Protein AF-A0A821A383-F1 (afdb_monomer)

Mean predicted aligned error: 7.67 Å

Structure (mmCIF, N/CA/C/O backbone):
data_AF-A0A821A383-F1
#
_entry.id   AF-A0A821A383-F1
#
loop_
_atom_site.group_PDB
_atom_site.id
_atom_site.type_symbol
_atom_site.label_atom_id
_atom_site.label_alt_id
_atom_site.label_comp_id
_atom_site.label_asym_id
_atom_site.label_entity_id
_atom_site.label_seq_id
_atom_site.pdbx_PDB_ins_code
_atom_site.Cartn_x
_atom_site.Cartn_y
_atom_site.Cartn_z
_atom_site.occupancy
_atom_site.B_iso_or_equiv
_atom_site.auth_seq_id
_atom_site.auth_comp_id
_atom_site.auth_asym_id
_atom_site.auth_atom_id
_atom_site.pdbx_PDB_model_num
ATOM 1 N N . GLN A 1 1 ? -3.294 -10.485 -5.118 1.00 81.50 1 GLN A N 1
ATOM 2 C CA . GLN A 1 1 ? -2.629 -10.352 -3.799 1.00 81.50 1 GLN A CA 1
ATOM 3 C C . GLN A 1 1 ? -2.740 -8.926 -3.272 1.00 81.50 1 GLN A C 1
ATOM 5 O O . GLN A 1 1 ? -3.253 -8.756 -2.177 1.00 81.50 1 GLN A O 1
ATOM 10 N N . GLU A 1 2 ? -2.324 -7.920 -4.044 1.00 86.12 2 GLU A N 1
ATOM 11 C CA . GLU A 1 2 ? -2.434 -6.497 -3.682 1.00 86.12 2 GLU A CA 1
ATOM 12 C C . GLU A 1 2 ? -3.861 -6.059 -3.333 1.00 86.12 2 GLU A C 1
ATOM 14 O O . GLU A 1 2 ? -4.095 -5.536 -2.250 1.00 86.12 2 GLU A O 1
ATOM 19 N N . GLU A 1 3 ? -4.837 -6.386 -4.180 1.00 88.94 3 GLU A N 1
ATOM 20 C CA . GLU A 1 3 ? -6.254 -6.100 -3.923 1.00 88.94 3 GLU A CA 1
ATOM 21 C C . GLU A 1 3 ? -6.729 -6.605 -2.547 1.00 88.94 3 GLU A C 1
ATOM 23 O O . GLU A 1 3 ? -7.485 -5.938 -1.845 1.00 88.94 3 GLU A O 1
ATOM 28 N N . ASN A 1 4 ? -6.236 -7.770 -2.124 1.00 91.06 4 ASN A N 1
ATOM 29 C CA . ASN A 1 4 ? -6.558 -8.368 -0.832 1.00 91.06 4 ASN A CA 1
ATOM 30 C C . ASN A 1 4 ? -5.981 -7.541 0.337 1.00 91.06 4 ASN A C 1
ATOM 32 O O . ASN A 1 4 ? -6.600 -7.472 1.396 1.00 91.06 4 ASN A O 1
ATOM 36 N N . LEU A 1 5 ? -4.817 -6.904 0.160 1.00 90.25 5 LEU A N 1
ATOM 37 C CA . LEU A 1 5 ? -4.250 -5.976 1.145 1.00 90.25 5 LEU A CA 1
ATOM 38 C C . LEU A 1 5 ? -5.081 -4.694 1.207 1.00 90.25 5 LEU A C 1
ATOM 40 O O . LEU A 1 5 ? -5.515 -4.324 2.295 1.00 90.25 5 LEU A O 1
ATOM 44 N N . LEU A 1 6 ? -5.380 -4.085 0.055 1.00 91.38 6 LEU A N 1
ATOM 45 C CA . LEU A 1 6 ? -6.167 -2.847 -0.031 1.00 91.38 6 LEU A CA 1
ATOM 46 C C . LEU A 1 6 ? -7.567 -3.011 0.568 1.00 91.38 6 LEU A C 1
ATOM 48 O O . LEU A 1 6 ? -8.039 -2.148 1.298 1.00 91.38 6 LEU A O 1
ATOM 52 N N . ARG A 1 7 ? -8.222 -4.151 0.324 1.00 92.19 7 ARG A N 1
ATOM 53 C CA . ARG A 1 7 ? -9.543 -4.444 0.895 1.00 92.19 7 ARG A CA 1
ATOM 54 C C . ARG A 1 7 ? -9.512 -4.623 2.406 1.00 92.19 7 ARG A C 1
ATOM 56 O O . ARG A 1 7 ? -10.559 -4.485 3.025 1.00 92.19 7 ARG A O 1
ATOM 63 N N . ARG A 1 8 ? -8.372 -4.989 3.001 1.00 95.12 8 ARG A N 1
ATOM 64 C CA . ARG A 1 8 ? -8.284 -5.394 4.415 1.00 95.12 8 ARG A CA 1
ATOM 65 C C . ARG A 1 8 ? -7.697 -4.349 5.346 1.00 95.12 8 ARG A C 1
ATOM 67 O O . ARG A 1 8 ? -7.811 -4.504 6.566 1.00 95.12 8 ARG A O 1
ATOM 74 N N . SER A 1 9 ? -7.058 -3.336 4.786 1.00 94.38 9 SER A N 1
ATOM 75 C CA . SER A 1 9 ? -6.317 -2.330 5.526 1.00 94.38 9 SER A CA 1
ATOM 76 C C 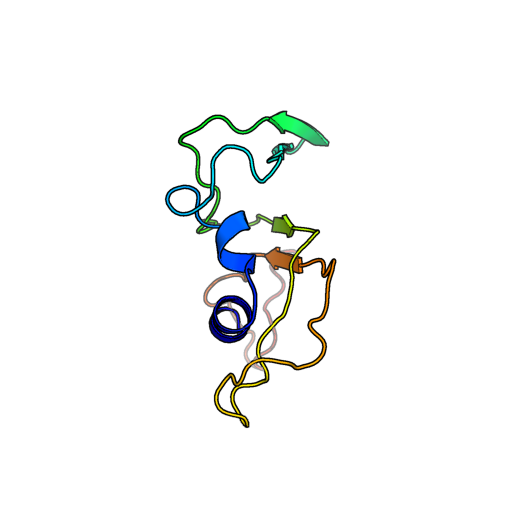. SER A 1 9 ? -6.582 -0.932 4.989 1.00 94.38 9 SER A C 1
ATOM 78 O O . SER A 1 9 ? -7.289 -0.739 4.004 1.00 94.38 9 SER A O 1
ATOM 80 N N . ASN A 1 10 ? -5.993 0.059 5.645 1.00 91.56 10 ASN A N 1
ATOM 81 C CA . ASN A 1 10 ? -5.957 1.432 5.157 1.00 91.56 10 ASN A CA 1
ATOM 82 C C . ASN A 1 10 ? -4.723 1.706 4.280 1.00 91.56 10 ASN A C 1
ATOM 84 O O . ASN A 1 10 ? -4.375 2.859 4.062 1.00 91.56 10 ASN A O 1
ATOM 88 N N . TYR A 1 11 ? -4.061 0.659 3.771 1.00 90.81 11 TYR A N 1
ATOM 89 C CA . TYR A 1 11 ? -2.835 0.785 2.980 1.00 90.81 11 TYR A CA 1
ATOM 90 C C . TYR A 1 11 ? -2.999 1.690 1.754 1.00 90.81 11 TYR A C 1
ATOM 92 O O . TYR A 1 11 ? -2.092 2.435 1.414 1.00 90.81 11 TYR A O 1
ATOM 100 N N . TYR A 1 12 ? -4.174 1.694 1.122 1.00 87.38 12 TYR A N 1
ATOM 101 C CA . TYR A 1 12 ? -4.425 2.538 -0.046 1.00 87.38 12 TYR A CA 1
ATOM 102 C C . TYR A 1 12 ? -4.178 4.036 0.225 1.00 87.38 12 TYR A C 1
ATOM 104 O O . TYR A 1 12 ? -3.781 4.748 -0.688 1.00 87.38 12 TYR A O 1
ATOM 112 N N . GLN A 1 13 ? -4.334 4.504 1.472 1.00 85.81 13 GLN A N 1
ATOM 113 C CA . GLN A 1 13 ? -4.084 5.901 1.854 1.00 85.81 13 GLN A CA 1
ATOM 114 C C . GLN A 1 13 ? -2.612 6.305 1.679 1.00 85.81 13 GLN A C 1
ATOM 116 O O . GLN A 1 13 ? -2.305 7.475 1.464 1.00 85.81 13 GLN A O 1
ATOM 121 N N . SER A 1 14 ? -1.673 5.357 1.752 1.00 83.69 14 SER A N 1
ATOM 122 C CA . SER A 1 14 ? -0.258 5.661 1.532 1.00 83.69 14 SER A CA 1
ATOM 123 C C . SER A 1 14 ? 0.129 5.692 0.056 1.00 83.69 14 SER A C 1
ATOM 1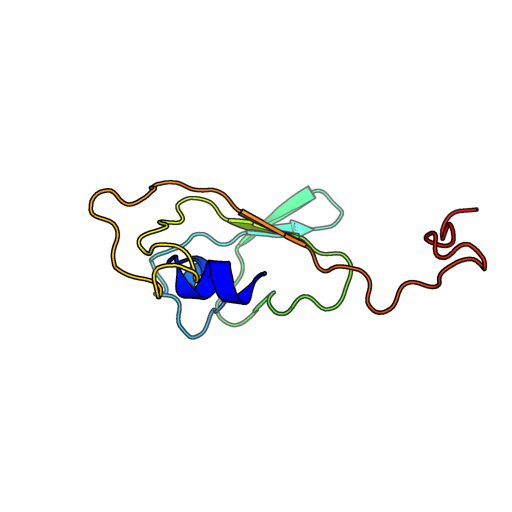25 O O . SER A 1 14 ? 1.158 6.275 -0.271 1.00 83.69 14 SER A O 1
ATOM 127 N N . LEU A 1 15 ? -0.657 5.048 -0.813 1.00 82.38 15 LEU A N 1
ATOM 128 C CA . LEU A 1 15 ? -0.379 4.930 -2.245 1.00 82.38 15 LEU A CA 1
ATOM 129 C C . LEU A 1 15 ? -1.121 5.980 -3.068 1.00 82.38 15 LEU A C 1
ATOM 131 O O . LEU A 1 15 ? -0.548 6.550 -3.989 1.00 82.38 15 LEU A O 1
ATOM 135 N N . ASP A 1 16 ? -2.385 6.229 -2.737 1.00 77.69 16 ASP A N 1
ATOM 136 C CA . ASP A 1 16 ? -3.247 7.133 -3.484 1.00 77.69 16 ASP A CA 1
ATOM 137 C C . ASP A 1 16 ? -3.187 8.545 -2.889 1.00 77.69 16 ASP A C 1
ATOM 139 O O . ASP A 1 16 ? -3.565 8.788 -1.738 1.00 77.69 16 ASP A O 1
ATOM 143 N N . ILE A 1 17 ? -2.662 9.489 -3.667 1.00 71.69 17 ILE A N 1
ATOM 144 C CA . ILE A 1 17 ? -2.508 10.882 -3.240 1.00 71.69 17 ILE A CA 1
ATOM 145 C C . ILE A 1 17 ? -3.843 11.620 -3.228 1.00 71.69 17 ILE A C 1
ATOM 147 O O . ILE A 1 17 ? -4.031 12.479 -2.372 1.00 71.69 17 ILE A O 1
ATOM 151 N N . GLU A 1 18 ? -4.764 11.283 -4.129 1.00 71.31 18 GLU A N 1
ATOM 152 C CA . GLU A 1 18 ? -6.044 11.983 -4.252 1.00 71.31 18 GLU A CA 1
ATOM 153 C C . GLU A 1 18 ? -6.983 11.643 -3.092 1.00 71.31 18 GLU A C 1
ATOM 155 O O . GLU A 1 18 ? -7.791 12.475 -2.679 1.00 71.31 18 GLU A O 1
ATOM 160 N N . ILE A 1 19 ? -6.854 10.431 -2.546 1.00 70.75 19 ILE A N 1
ATOM 161 C CA . ILE A 1 19 ? -7.704 9.929 -1.459 1.00 70.75 19 ILE A CA 1
ATOM 162 C C . ILE A 1 19 ? -7.062 10.138 -0.073 1.00 70.75 19 ILE A C 1
ATOM 164 O O . ILE A 1 19 ? -7.743 10.069 0.950 1.00 70.75 19 ILE A O 1
ATOM 168 N N . SER A 1 20 ? -5.753 10.387 -0.005 1.00 68.50 20 SER A N 1
ATOM 169 C CA . SER A 1 20 ? -5.053 10.617 1.262 1.00 68.50 20 SER A CA 1
ATOM 170 C C . SER A 1 20 ? -5.407 11.968 1.879 1.00 68.50 20 SER A C 1
ATOM 172 O O . SER A 1 20 ? -5.288 13.009 1.234 1.00 68.50 20 SER A O 1
ATOM 174 N N . ASP A 1 21 ? -5.699 11.974 3.182 1.00 67.38 21 ASP A N 1
ATOM 175 C CA . ASP A 1 21 ? -5.739 13.213 3.956 1.00 67.38 21 ASP A CA 1
ATOM 176 C C . ASP A 1 21 ? -4.347 13.861 3.952 1.00 67.38 21 ASP A C 1
ATOM 178 O O . ASP A 1 21 ? -3.341 13.232 4.290 1.00 67.38 21 ASP A O 1
ATOM 182 N N . ASN A 1 22 ? -4.291 15.130 3.546 1.00 59.28 22 ASN A N 1
ATOM 183 C CA . ASN A 1 22 ? -3.050 15.870 3.290 1.00 59.28 22 ASN A CA 1
ATOM 184 C C . ASN A 1 22 ? -2.125 16.023 4.512 1.00 59.28 22 ASN A C 1
ATOM 186 O O . ASN A 1 22 ? -0.942 16.299 4.331 1.00 59.28 22 ASN A O 1
ATOM 190 N N . ASP A 1 23 ? -2.656 15.845 5.721 1.00 63.53 23 ASP A N 1
ATOM 191 C CA . ASP A 1 23 ? -1.921 16.006 6.981 1.00 63.53 23 ASP A CA 1
ATOM 192 C C . ASP A 1 23 ? -1.563 14.658 7.635 1.00 63.53 23 ASP A C 1
ATOM 194 O O . ASP A 1 23 ? -0.919 14.623 8.682 1.00 63.53 23 ASP A O 1
ATOM 198 N N . ALA A 1 24 ? -1.989 13.533 7.051 1.00 62.75 24 ALA A N 1
ATOM 199 C CA . ALA A 1 24 ? -1.967 12.239 7.731 1.00 62.75 24 ALA A CA 1
ATOM 200 C C . ALA A 1 24 ? -0.690 11.415 7.503 1.00 62.75 24 ALA A C 1
ATOM 202 O O . ALA A 1 24 ? -0.490 10.407 8.183 1.00 62.75 24 ALA A O 1
ATOM 203 N N . SER A 1 25 ? 0.165 11.761 6.536 1.00 70.50 25 SER A N 1
ATOM 204 C CA . SER A 1 25 ? 1.323 10.924 6.190 1.00 70.50 25 SER A CA 1
ATOM 205 C C . SER A 1 25 ? 2.503 11.725 5.650 1.00 70.50 25 SER A C 1
ATOM 207 O O . SER A 1 25 ? 2.394 12.417 4.640 1.00 70.50 25 SER A O 1
ATOM 209 N N . GLU A 1 26 ? 3.657 11.575 6.301 1.00 80.88 26 GLU A N 1
ATOM 210 C CA . GLU A 1 26 ? 4.938 12.052 5.784 1.00 80.88 26 GLU A CA 1
ATOM 211 C C . GLU A 1 26 ? 5.372 11.173 4.604 1.00 80.88 26 GLU A C 1
ATOM 213 O O . GLU A 1 26 ? 5.360 9.942 4.688 1.00 80.88 26 GLU A O 1
ATOM 218 N N . ARG A 1 27 ? 5.737 11.807 3.487 1.00 82.00 27 ARG A N 1
ATOM 219 C CA . ARG A 1 27 ? 6.134 11.124 2.253 1.00 82.00 27 ARG A CA 1
ATOM 220 C C . ARG A 1 27 ? 7.496 11.622 1.806 1.00 82.00 27 ARG A C 1
ATOM 222 O O . ARG A 1 27 ? 7.685 12.815 1.564 1.00 82.00 27 ARG A O 1
ATOM 229 N N . LEU A 1 28 ? 8.422 10.680 1.686 1.00 87.00 28 LEU A N 1
ATOM 230 C CA . LEU A 1 28 ? 9.801 10.929 1.302 1.00 87.00 28 LEU A CA 1
ATOM 231 C C . LEU A 1 28 ? 10.136 10.098 0.068 1.00 87.00 28 LEU A C 1
ATOM 233 O O . LEU A 1 28 ? 9.798 8.916 -0.005 1.00 87.00 28 LEU A O 1
ATOM 237 N N . HIS A 1 29 ? 10.818 10.722 -0.879 1.00 87.06 29 HIS A N 1
ATOM 238 C CA . HIS A 1 29 ? 11.417 10.068 -2.028 1.00 87.06 29 HIS A CA 1
ATOM 239 C C . HIS A 1 29 ? 12.910 9.876 -1.765 1.00 87.06 29 HIS A C 1
ATOM 241 O O . HIS A 1 29 ? 13.573 10.803 -1.305 1.00 87.06 29 HIS A O 1
ATOM 247 N N . CYS A 1 30 ? 13.425 8.681 -2.045 1.00 86.31 30 CYS A N 1
ATOM 248 C CA . CYS A 1 30 ? 14.848 8.373 -1.963 1.00 86.31 30 CYS A CA 1
ATOM 249 C C . CYS A 1 30 ? 15.401 8.230 -3.381 1.00 86.31 30 CYS A C 1
ATOM 251 O O . CYS A 1 30 ? 14.941 7.360 -4.121 1.00 86.31 30 CYS A O 1
ATOM 253 N N . ASP A 1 31 ? 16.360 9.075 -3.755 1.00 84.06 31 ASP A N 1
ATOM 254 C CA . ASP A 1 31 ? 17.015 9.007 -5.062 1.00 84.06 31 ASP A CA 1
ATOM 255 C C . ASP A 1 31 ? 18.166 7.977 -5.105 1.00 84.06 31 ASP A C 1
ATOM 257 O O . ASP A 1 31 ? 18.496 7.306 -4.123 1.00 84.06 31 ASP A O 1
ATOM 261 N N . ASP A 1 32 ? 18.810 7.859 -6.268 1.00 84.50 32 ASP A N 1
ATOM 262 C CA . ASP A 1 32 ? 19.969 6.991 -6.509 1.00 84.50 32 ASP A CA 1
ATOM 263 C C . ASP A 1 32 ? 21.205 7.349 -5.661 1.00 84.50 32 ASP A C 1
ATOM 265 O O . ASP A 1 32 ? 22.123 6.539 -5.518 1.00 84.50 32 ASP A O 1
ATOM 269 N N . LYS A 1 33 ? 21.223 8.544 -5.064 1.00 89.56 33 LYS A N 1
ATOM 270 C CA . LYS A 1 33 ? 22.269 9.040 -4.161 1.00 89.56 33 LYS A CA 1
ATOM 271 C C . LYS A 1 33 ? 21.905 8.848 -2.689 1.00 89.56 33 LYS A C 1
ATOM 273 O O . LYS A 1 33 ? 22.619 9.358 -1.823 1.00 89.56 33 LYS A O 1
ATOM 278 N N . CYS A 1 34 ? 20.834 8.108 -2.399 1.00 83.38 34 CYS A N 1
ATOM 279 C CA . CYS A 1 34 ? 20.296 7.885 -1.059 1.00 83.38 34 CYS A CA 1
ATOM 280 C C . CYS A 1 34 ? 19.865 9.178 -0.349 1.00 83.38 34 CYS A C 1
ATOM 282 O O . CYS A 1 34 ? 19.884 9.250 0.885 1.00 83.38 34 CYS A O 1
ATOM 284 N N . LYS A 1 35 ? 19.504 10.220 -1.103 1.00 89.31 35 LYS A N 1
ATOM 285 C CA . LYS A 1 35 ? 19.011 11.473 -0.542 1.00 89.31 35 LYS A CA 1
ATOM 286 C C . LYS A 1 35 ? 17.498 11.397 -0.386 1.00 89.31 35 LYS A C 1
ATOM 288 O O . LYS A 1 35 ? 16.787 11.068 -1.329 1.00 89.31 35 LYS A O 1
ATOM 293 N N . LEU A 1 36 ? 17.022 11.728 0.814 1.00 87.94 36 LEU A N 1
ATOM 294 C CA . LEU A 1 36 ? 15.598 11.826 1.116 1.00 87.94 36 LEU A CA 1
ATOM 295 C C . LEU A 1 36 ? 15.096 13.237 0.814 1.00 87.94 36 LEU A C 1
ATOM 297 O O . LEU A 1 36 ? 15.589 14.212 1.384 1.00 87.94 36 LEU A O 1
ATOM 301 N N . GLU A 1 37 ? 14.108 13.335 -0.065 1.00 87.88 37 GLU A N 1
ATOM 302 C CA . GLU A 1 37 ? 13.442 14.584 -0.420 1.00 87.88 37 GLU A CA 1
ATOM 303 C C . GLU A 1 37 ? 11.947 14.489 -0.125 1.00 87.88 37 GLU A C 1
ATOM 305 O O . GLU A 1 37 ? 11.317 13.452 -0.335 1.00 87.88 37 GLU A O 1
ATOM 310 N N . GLN A 1 38 ? 11.373 15.573 0.395 1.00 85.00 38 GLN A N 1
ATOM 311 C CA . GLN A 1 38 ? 9.945 15.625 0.673 1.00 85.00 38 GLN A CA 1
ATOM 312 C C . GLN A 1 38 ? 9.171 15.739 -0.638 1.00 85.00 38 GLN A C 1
ATOM 314 O O . GLN A 1 38 ? 9.441 16.613 -1.461 1.00 85.00 38 GLN A O 1
ATOM 319 N N . ILE A 1 39 ? 8.193 14.858 -0.816 1.00 77.69 39 ILE A N 1
ATOM 320 C CA . ILE A 1 39 ? 7.368 14.829 -2.020 1.00 77.69 39 ILE A CA 1
ATOM 321 C C . ILE A 1 39 ? 6.341 15.963 -1.942 1.00 77.69 39 ILE A C 1
ATOM 323 O O . ILE A 1 39 ? 5.630 16.099 -0.943 1.00 77.69 39 ILE A O 1
ATOM 327 N N . SER A 1 40 ? 6.265 16.785 -2.993 1.00 67.88 40 SER A N 1
ATOM 328 C CA . SER A 1 40 ? 5.302 17.887 -3.068 1.00 67.88 40 SER A CA 1
ATOM 329 C C . SER A 1 40 ? 3.912 17.407 -3.519 1.00 67.88 40 SER A C 1
ATOM 331 O O . SER A 1 40 ? 3.766 16.341 -4.118 1.00 67.88 40 SER A O 1
ATOM 333 N N . LYS A 1 41 ? 2.861 18.174 -3.188 1.00 61.75 41 LYS A N 1
ATOM 334 C CA . LYS A 1 41 ? 1.465 17.834 -3.524 1.00 61.75 41 LYS A CA 1
ATOM 335 C C . LYS A 1 41 ? 1.279 17.787 -5.046 1.00 61.75 41 LYS A C 1
ATOM 337 O O . LYS A 1 41 ? 1.213 18.836 -5.677 1.00 61.75 41 LYS A O 1
ATOM 342 N N . GLY A 1 42 ? 1.154 16.585 -5.603 1.00 62.59 42 GLY A N 1
ATOM 343 C CA . GLY A 1 42 ? 0.847 16.356 -7.021 1.00 62.59 42 GLY A CA 1
ATOM 344 C C . GLY A 1 42 ? 1.598 15.174 -7.629 1.00 62.59 42 GLY A C 1
ATOM 345 O O . GLY A 1 42 ? 1.088 14.548 -8.553 1.00 62.59 42 GLY A O 1
ATOM 346 N N . ASP A 1 43 ? 2.754 14.819 -7.066 1.00 67.69 43 ASP A N 1
ATOM 347 C CA . ASP A 1 43 ? 3.590 13.744 -7.599 1.00 67.69 43 ASP A CA 1
ATOM 348 C C . ASP A 1 43 ? 3.233 12.403 -6.952 1.00 67.69 43 ASP A C 1
ATOM 350 O O . ASP A 1 43 ? 3.658 12.096 -5.834 1.00 67.69 43 ASP A O 1
ATOM 354 N N . SER A 1 44 ? 2.423 11.602 -7.652 1.00 71.44 44 SER A N 1
ATOM 355 C CA . SER A 1 44 ? 2.156 10.212 -7.273 1.00 71.44 44 SER A CA 1
ATOM 356 C C . SER A 1 44 ? 3.241 9.288 -7.808 1.00 71.44 44 SER A C 1
ATOM 358 O O . SER A 1 44 ? 3.484 9.233 -9.009 1.00 71.44 44 SER A O 1
ATOM 360 N N . PHE A 1 45 ? 3.852 8.511 -6.914 1.00 77.19 45 PHE A N 1
ATOM 361 C CA . PHE A 1 45 ? 4.788 7.437 -7.275 1.00 77.19 45 PHE A CA 1
ATOM 362 C C . PHE A 1 45 ? 4.079 6.107 -7.544 1.00 77.19 45 PHE A C 1
ATOM 364 O O . PHE A 1 45 ? 4.722 5.126 -7.913 1.00 77.19 45 PHE A O 1
ATOM 371 N N . TYR A 1 46 ? 2.765 6.058 -7.318 1.00 81.44 46 TYR A N 1
ATOM 372 C CA . TYR A 1 46 ? 1.933 4.903 -7.603 1.00 81.44 46 TYR A CA 1
ATOM 373 C C . TYR A 1 46 ? 0.931 5.231 -8.726 1.00 81.44 46 TYR A C 1
ATOM 375 O O . TYR A 1 46 ? 0.264 6.268 -8.649 1.00 81.44 46 TYR A O 1
ATOM 383 N N . PRO A 1 47 ? 0.767 4.358 -9.736 1.00 79.31 47 PRO A N 1
ATOM 384 C CA . PRO A 1 47 ? 1.516 3.117 -9.969 1.00 79.31 47 PRO A CA 1
ATOM 385 C C . PRO A 1 47 ? 2.990 3.374 -10.343 1.00 79.31 47 PRO A C 1
ATOM 387 O O . PRO A 1 47 ? 3.309 4.374 -10.973 1.00 79.31 47 PRO A O 1
ATOM 390 N N . MET A 1 48 ? 3.891 2.467 -9.946 1.00 82.12 48 MET A N 1
ATOM 391 C CA . MET A 1 48 ? 5.325 2.559 -10.268 1.00 82.12 48 MET A CA 1
ATOM 392 C C . MET A 1 48 ? 5.602 1.991 -11.668 1.00 82.12 48 MET A C 1
ATOM 394 O O . MET A 1 48 ? 5.224 0.848 -11.932 1.00 82.12 48 MET A O 1
ATOM 398 N N . ASP A 1 49 ? 6.308 2.738 -12.524 1.00 65.69 49 ASP A N 1
ATOM 399 C CA . ASP A 1 49 ? 6.574 2.337 -13.917 1.00 65.69 49 ASP A CA 1
ATOM 400 C C . ASP A 1 49 ? 7.574 1.166 -14.049 1.00 65.69 49 ASP A C 1
ATOM 402 O O . ASP A 1 49 ? 7.261 0.182 -14.716 1.00 65.69 49 ASP A O 1
ATOM 406 N N . GLU A 1 50 ? 8.756 1.212 -13.412 1.00 70.75 50 GLU A N 1
ATOM 407 C CA . GLU A 1 50 ? 9.693 0.071 -13.300 1.00 70.75 50 GLU A CA 1
ATOM 408 C C . GLU A 1 50 ? 10.802 0.346 -12.249 1.00 70.75 50 GLU A C 1
ATOM 410 O O . GLU A 1 50 ? 11.223 1.483 -12.071 1.00 70.75 50 GLU A O 1
ATOM 415 N N . PHE A 1 51 ? 11.290 -0.694 -11.550 1.00 71.94 51 PHE A N 1
ATOM 416 C CA . PHE A 1 51 ? 12.400 -0.649 -10.564 1.00 71.94 51 PHE A CA 1
ATOM 417 C C . PHE A 1 51 ? 12.282 0.382 -9.421 1.00 71.9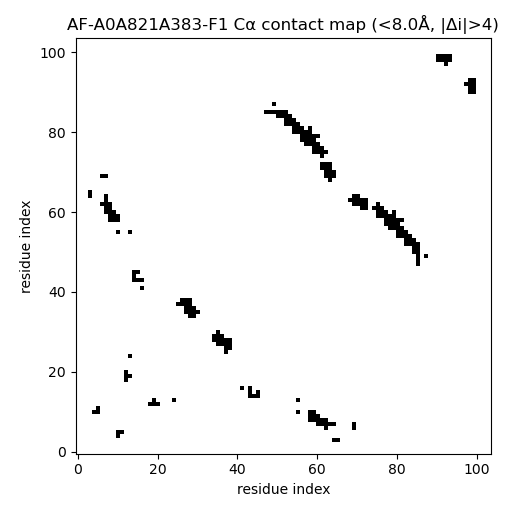4 51 PHE A C 1
ATOM 419 O O . PHE A 1 51 ? 13.246 1.069 -9.089 1.00 71.94 51 PHE A O 1
ATOM 426 N N . GLY A 1 52 ? 11.127 0.421 -8.755 1.00 79.31 52 GLY A N 1
ATOM 427 C CA . GLY A 1 52 ? 10.907 1.205 -7.536 1.00 79.31 52 GLY A CA 1
ATOM 428 C C . GLY A 1 52 ? 10.375 0.361 -6.379 1.00 79.31 52 GLY A C 1
ATOM 429 O O . GLY A 1 52 ? 9.854 -0.744 -6.578 1.00 79.31 52 GLY A O 1
ATOM 430 N N . ALA A 1 53 ? 10.501 0.898 -5.166 1.00 87.00 53 ALA A N 1
ATOM 431 C CA . ALA A 1 53 ? 9.882 0.339 -3.975 1.00 87.00 53 ALA A CA 1
ATOM 432 C C . ALA A 1 53 ? 9.230 1.441 -3.136 1.00 87.00 53 ALA A C 1
ATOM 434 O O . ALA A 1 53 ? 9.829 2.489 -2.906 1.00 87.00 53 ALA A O 1
ATOM 435 N N . ILE A 1 54 ? 8.027 1.175 -2.634 1.00 89.38 54 ILE A N 1
ATOM 436 C CA . ILE A 1 54 ? 7.338 2.032 -1.671 1.00 89.38 54 ILE A CA 1
ATOM 437 C C . ILE A 1 54 ? 7.325 1.305 -0.334 1.00 89.38 54 ILE A C 1
ATOM 439 O O . ILE A 1 54 ? 6.715 0.241 -0.189 1.00 89.38 54 ILE A O 1
ATOM 443 N N . TYR A 1 55 ? 8.006 1.890 0.646 1.00 91.06 55 TYR A N 1
ATOM 444 C CA . TYR A 1 55 ? 7.924 1.469 2.035 1.00 91.06 55 TYR A CA 1
ATOM 445 C C . TYR A 1 55 ? 6.843 2.276 2.749 1.00 91.06 55 TYR A C 1
ATOM 447 O O . TYR A 1 55 ? 6.805 3.502 2.673 1.00 91.06 55 TYR A O 1
ATOM 455 N N . THR A 1 56 ? 5.964 1.588 3.466 1.00 91.00 56 THR A N 1
ATOM 456 C CA . THR A 1 56 ? 4.913 2.216 4.264 1.00 91.00 56 THR A CA 1
ATOM 457 C C . THR A 1 56 ? 4.874 1.564 5.634 1.00 91.00 56 THR A C 1
ATOM 459 O O . THR A 1 56 ? 4.955 0.344 5.750 1.00 91.00 56 THR A O 1
ATOM 462 N N . THR A 1 57 ? 4.735 2.380 6.674 1.00 92.69 57 THR A N 1
ATOM 463 C CA . THR A 1 57 ? 4.580 1.950 8.067 1.00 92.69 57 THR A CA 1
ATOM 464 C C . THR A 1 57 ? 3.308 2.550 8.662 1.00 92.69 57 THR A C 1
ATOM 466 O O . THR A 1 57 ? 2.733 3.470 8.085 1.00 92.69 57 THR A O 1
ATOM 469 N N . GLY A 1 58 ? 2.858 2.045 9.811 1.00 91.94 58 GLY A N 1
ATOM 470 C CA . GLY A 1 58 ? 1.659 2.564 10.480 1.00 91.94 58 GLY A CA 1
ATOM 471 C C . GLY A 1 58 ? 0.337 2.054 9.895 1.00 91.94 58 GLY A C 1
ATOM 472 O O . GLY A 1 58 ? -0.727 2.558 10.251 1.00 91.94 58 GLY A O 1
ATOM 473 N N . ILE A 1 59 ? 0.370 1.038 9.028 1.00 92.94 59 ILE A N 1
ATOM 474 C CA . ILE A 1 59 ? -0.840 0.474 8.422 1.00 92.94 59 ILE A CA 1
ATOM 475 C C . ILE A 1 59 ? -1.626 -0.300 9.476 1.00 92.94 59 ILE A C 1
ATOM 477 O O . ILE A 1 59 ? -1.068 -1.031 10.297 1.00 92.94 59 ILE A O 1
ATOM 481 N N . THR A 1 60 ? -2.947 -0.177 9.417 1.00 95.50 60 THR A N 1
ATOM 482 C CA . THR A 1 60 ? -3.878 -0.958 10.225 1.00 95.50 60 THR A CA 1
ATOM 483 C C . THR A 1 60 ? -4.607 -1.967 9.351 1.00 95.50 60 THR A C 1
ATOM 485 O O . THR A 1 60 ? -5.287 -1.596 8.396 1.00 95.50 60 THR A O 1
ATOM 488 N N . VAL A 1 61 ? -4.512 -3.254 9.692 1.00 96.25 61 VAL A N 1
ATOM 489 C CA . VAL A 1 61 ? -5.305 -4.327 9.075 1.00 96.25 61 VAL A CA 1
ATOM 490 C C . VAL A 1 61 ? -6.506 -4.605 9.969 1.00 96.25 61 VAL A C 1
ATOM 492 O O . VAL A 1 61 ? -6.366 -5.150 11.063 1.00 96.25 61 VAL A O 1
ATOM 495 N N . PHE A 1 62 ? -7.693 -4.228 9.505 1.00 96.81 62 PHE A N 1
ATOM 496 C CA . PHE A 1 62 ? -8.923 -4.250 10.302 1.00 96.81 62 PHE A CA 1
ATOM 497 C C . PHE A 1 62 ? -10.005 -5.179 9.741 1.00 96.81 62 PHE A C 1
ATOM 499 O O . PHE A 1 62 ? -11.061 -5.326 10.362 1.00 96.81 62 PHE A O 1
ATOM 506 N N . ARG A 1 63 ? -9.760 -5.851 8.607 1.00 96.69 63 ARG A N 1
ATOM 507 C CA . ARG A 1 63 ? -10.660 -6.892 8.081 1.00 96.69 63 ARG A CA 1
ATOM 508 C C . ARG A 1 63 ? -9.996 -8.256 7.939 1.00 96.69 63 ARG A C 1
ATOM 510 O O . ARG A 1 63 ? -8.798 -8.402 7.670 1.00 96.69 63 ARG A O 1
ATOM 517 N N . GLN A 1 64 ? -10.826 -9.279 8.095 1.00 95.56 64 GLN A N 1
ATOM 518 C CA . GLN A 1 64 ? -10.475 -10.680 7.914 1.00 95.56 64 GLN A CA 1
ATOM 519 C C . GLN A 1 64 ? -10.171 -11.015 6.446 1.00 95.56 64 GLN A C 1
ATOM 521 O O . GLN A 1 64 ? -10.243 -10.161 5.565 1.00 95.56 64 GLN A O 1
ATOM 526 N N . THR A 1 65 ? -9.761 -12.257 6.200 1.00 93.06 65 THR A N 1
ATOM 527 C CA . THR A 1 65 ? -9.406 -12.767 4.872 1.00 93.06 65 THR A CA 1
ATOM 528 C C . THR A 1 65 ? -10.629 -12.913 3.963 1.00 93.06 65 THR A C 1
ATOM 530 O O . THR A 1 65 ? -11.777 -12.865 4.409 1.00 93.06 65 THR A O 1
ATOM 533 N N . GLU A 1 66 ? -10.362 -13.145 2.680 1.00 92.62 66 GLU A N 1
ATOM 534 C CA . GLU A 1 66 ? -11.369 -13.424 1.655 1.00 92.62 66 GLU A CA 1
ATOM 535 C C . GLU A 1 66 ? -12.290 -14.600 2.014 1.00 92.62 66 GLU A C 1
ATOM 537 O O . GLU A 1 66 ? -13.501 -14.497 1.842 1.00 92.62 66 GLU A O 1
ATOM 542 N N . VAL A 1 67 ? -11.744 -15.669 2.609 1.00 94.19 67 VAL A N 1
ATOM 543 C CA . VAL A 1 67 ? -12.510 -16.850 3.061 1.00 94.19 67 VAL A CA 1
ATOM 544 C C . VAL A 1 67 ? -13.624 -16.473 4.047 1.00 94.19 67 VAL A C 1
ATOM 546 O O . VAL A 1 67 ? -14.676 -17.102 4.063 1.00 94.19 67 VAL A O 1
ATOM 549 N N . ASN A 1 68 ? -13.422 -15.407 4.826 1.00 93.25 68 ASN A N 1
ATOM 550 C CA . ASN A 1 68 ? -14.385 -14.911 5.808 1.00 93.25 68 ASN A CA 1
ATOM 551 C C . ASN A 1 68 ? -15.138 -13.660 5.314 1.00 93.25 68 ASN A C 1
ATOM 553 O O . ASN A 1 68 ? -15.683 -12.902 6.119 1.00 93.25 68 ASN A O 1
ATOM 557 N N . GLY A 1 69 ? -15.119 -13.391 4.005 1.00 93.62 69 GLY A N 1
ATOM 558 C CA . GLY A 1 69 ? -15.865 -12.298 3.382 1.00 93.62 69 GLY A CA 1
ATOM 559 C C . GLY A 1 69 ? -15.434 -10.895 3.817 1.00 93.62 69 GLY A C 1
ATOM 560 O O . GLY A 1 69 ? -16.242 -9.973 3.7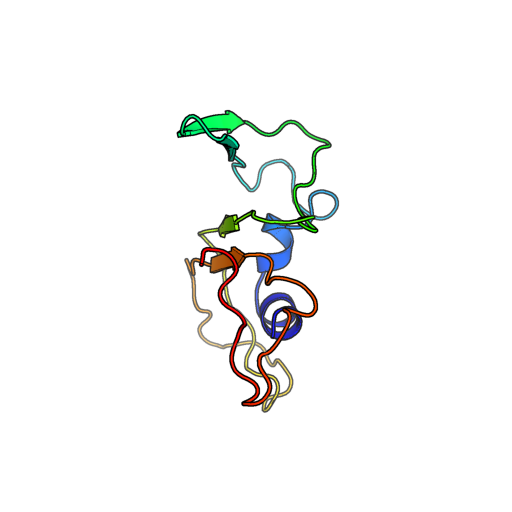57 1.00 93.62 69 GLY A O 1
ATOM 561 N N . TYR A 1 70 ? -14.188 -10.710 4.274 1.00 94.94 70 TYR A N 1
ATOM 562 C CA . TYR A 1 70 ? -13.675 -9.408 4.731 1.00 94.94 70 TYR A CA 1
ATOM 563 C C . TYR A 1 70 ? -14.447 -8.795 5.920 1.00 94.94 70 TYR A C 1
ATOM 565 O O . TYR A 1 70 ? -14.550 -7.566 6.051 1.00 94.94 70 TYR A O 1
ATOM 573 N N . ALA A 1 71 ? -14.974 -9.641 6.812 1.00 96.56 71 ALA A N 1
ATOM 574 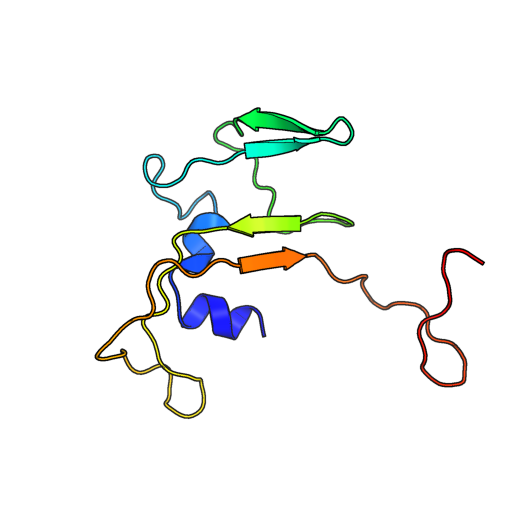C CA . ALA A 1 71 ? -15.602 -9.202 8.056 1.00 96.56 71 ALA A CA 1
ATOM 575 C C . ALA A 1 71 ? -14.642 -8.361 8.920 1.00 96.56 71 ALA A C 1
ATOM 577 O O . ALA A 1 71 ? -13.427 -8.575 8.908 1.00 96.56 71 ALA A O 1
ATOM 578 N N . PHE A 1 72 ? -15.177 -7.419 9.700 1.00 97.06 72 PHE A N 1
ATOM 579 C CA . PHE A 1 72 ? -14.366 -6.620 10.620 1.00 97.06 72 PHE A CA 1
ATOM 580 C C . PHE A 1 72 ? -13.732 -7.489 11.713 1.00 97.06 72 PHE A C 1
ATOM 582 O O . PHE A 1 72 ? -14.354 -8.396 12.270 1.00 97.06 72 PHE A O 1
ATOM 589 N N . MET A 1 73 ? -12.469 -7.208 12.022 1.00 96.12 73 MET A N 1
ATOM 590 C CA . MET A 1 73 ? -11.728 -7.890 13.076 1.00 96.12 73 MET A CA 1
ATOM 591 C C . MET A 1 73 ? -12.082 -7.292 14.437 1.00 96.12 73 MET A C 1
ATOM 593 O O . MET A 1 73 ? -12.106 -6.076 14.592 1.00 96.12 73 MET A O 1
ATOM 597 N N . ARG A 1 74 ? -12.289 -8.145 15.449 1.00 96.19 74 ARG A N 1
ATOM 598 C CA . ARG A 1 74 ? -12.431 -7.686 16.844 1.00 96.19 74 ARG A CA 1
ATOM 599 C C . ARG A 1 74 ? -11.148 -7.029 17.360 1.00 96.19 74 ARG A C 1
ATOM 601 O O . ARG A 1 74 ? -11.221 -6.052 18.088 1.00 96.19 74 ARG A O 1
ATOM 608 N N . ASN A 1 75 ? -10.000 -7.560 16.942 1.00 96.44 75 ASN A N 1
ATOM 609 C CA . ASN A 1 75 ? -8.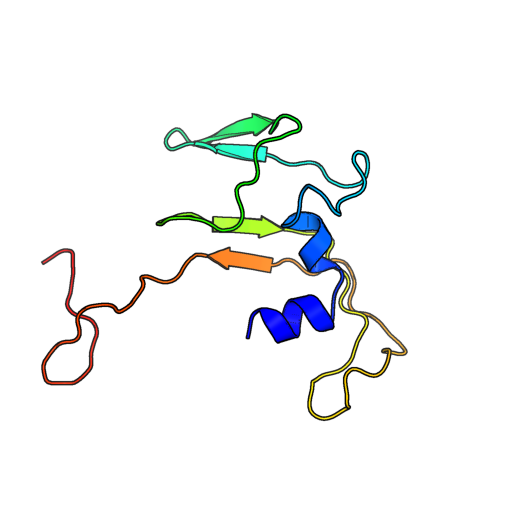674 -7.059 17.289 1.00 96.44 75 ASN A CA 1
ATOM 610 C C . ASN A 1 75 ? -7.906 -6.765 15.990 1.00 96.44 75 ASN A C 1
ATOM 612 O O . ASN A 1 75 ? -7.350 -7.703 15.412 1.00 96.44 75 ASN A O 1
ATOM 616 N N . PRO A 1 76 ? -7.926 -5.521 15.481 1.00 96.88 76 PRO A N 1
ATOM 617 C CA . PRO A 1 76 ? -7.127 -5.127 14.324 1.00 96.88 76 PRO A CA 1
ATOM 618 C C . PRO A 1 76 ? -5.625 -5.285 14.581 1.00 96.88 76 PRO A C 1
ATOM 620 O O . PRO A 1 76 ? -5.164 -5.189 15.720 1.00 96.88 76 PRO A O 1
ATOM 623 N N . LEU A 1 77 ? -4.856 -5.501 13.515 1.00 96.31 77 LEU A N 1
ATOM 624 C CA . LEU A 1 77 ? -3.397 -5.448 13.574 1.00 96.31 77 LEU A CA 1
ATOM 625 C C . LEU A 1 77 ? -2.960 -4.011 13.308 1.00 96.31 77 LEU A C 1
ATOM 627 O O . LEU A 1 77 ? -3.203 -3.495 12.219 1.00 96.31 77 LEU A O 1
ATOM 631 N N . TYR A 1 78 ? -2.327 -3.384 14.292 1.00 95.31 78 TYR A N 1
ATOM 632 C CA . TYR A 1 78 ? -1.829 -2.013 14.198 1.00 95.31 78 TYR A CA 1
ATOM 633 C C . TYR A 1 78 ? -0.342 -1.987 13.853 1.00 95.31 78 TYR A C 1
ATOM 635 O O . TYR A 1 78 ? 0.385 -2.937 14.143 1.00 95.31 78 TYR A O 1
ATOM 643 N N . ASN A 1 79 ? 0.105 -0.861 13.294 1.00 93.31 79 ASN A N 1
ATOM 644 C CA . ASN A 1 79 ? 1.508 -0.585 12.991 1.00 93.31 79 ASN A CA 1
ATOM 645 C C . ASN A 1 79 ? 2.176 -1.662 12.118 1.00 93.31 79 ASN A C 1
ATOM 647 O O . ASN A 1 79 ? 3.313 -2.070 12.350 1.00 93.31 79 ASN A O 1
ATOM 651 N N . VAL A 1 80 ? 1.441 -2.147 11.121 1.00 94.81 80 VAL A N 1
ATOM 652 C CA . VAL A 1 80 ? 1.972 -3.052 10.106 1.00 94.81 80 VAL A CA 1
ATOM 653 C C . VAL A 1 80 ? 2.800 -2.241 9.113 1.00 94.81 80 VAL A C 1
ATOM 655 O O . VAL A 1 80 ? 2.400 -1.148 8.704 1.00 94.81 80 VAL A O 1
ATOM 658 N N . SER A 1 81 ? 3.935 -2.800 8.703 1.00 94.25 81 SER A N 1
ATOM 659 C CA . SER A 1 81 ? 4.755 -2.254 7.624 1.00 94.25 81 SER A CA 1
ATOM 660 C C . SER A 1 81 ? 4.586 -3.072 6.350 1.00 94.25 81 SER A C 1
ATOM 662 O O . SER A 1 81 ? 4.479 -4.299 6.392 1.00 94.25 81 SER A O 1
ATOM 664 N N . THR A 1 82 ? 4.597 -2.400 5.205 1.00 91.75 82 THR A N 1
ATOM 665 C CA . THR A 1 82 ? 4.533 -3.021 3.882 1.00 91.75 82 THR A CA 1
ATOM 666 C C . THR A 1 82 ? 5.625 -2.472 2.984 1.00 91.75 82 THR A C 1
ATOM 668 O O . THR A 1 82 ? 5.946 -1.285 3.029 1.00 91.75 82 THR A O 1
ATOM 671 N N . LEU A 1 83 ? 6.146 -3.341 2.126 1.00 91.31 83 LEU A N 1
ATOM 672 C CA . LEU A 1 83 ? 7.035 -2.980 1.035 1.00 91.31 83 LEU A CA 1
ATOM 673 C C . LEU A 1 83 ? 6.352 -3.384 -0.273 1.00 91.31 83 LEU A C 1
ATOM 675 O O . LEU A 1 83 ? 6.217 -4.577 -0.548 1.00 91.31 83 LEU A O 1
ATOM 679 N N . ALA A 1 84 ? 5.899 -2.408 -1.054 1.00 89.56 84 ALA A N 1
ATOM 680 C CA . ALA A 1 84 ? 5.452 -2.651 -2.419 1.00 89.56 84 ALA A CA 1
ATOM 681 C C . ALA A 1 84 ? 6.632 -2.492 -3.366 1.00 89.56 84 ALA A C 1
ATOM 683 O O . ALA A 1 84 ? 7.341 -1.495 -3.308 1.00 89.56 84 ALA A O 1
ATOM 684 N N . MET A 1 85 ? 6.822 -3.467 -4.248 1.00 88.19 85 MET A N 1
ATOM 685 C CA . MET A 1 85 ? 7.814 -3.413 -5.316 1.00 88.19 85 MET A CA 1
ATOM 686 C C . MET A 1 85 ? 7.157 -3.873 -6.606 1.00 88.19 85 MET A C 1
ATOM 688 O O . MET A 1 85 ? 6.476 -4.903 -6.620 1.00 88.19 85 MET A O 1
ATOM 692 N N . ALA A 1 86 ? 7.372 -3.130 -7.688 1.00 83.75 86 ALA A N 1
ATOM 693 C CA . ALA A 1 86 ? 6.896 -3.542 -8.999 1.00 83.75 86 ALA A CA 1
ATOM 694 C C . ALA A 1 86 ? 7.662 -4.795 -9.454 1.00 83.75 86 ALA A C 1
ATOM 696 O O . ALA A 1 86 ? 8.890 -4.792 -9.565 1.00 83.75 86 ALA A O 1
ATOM 697 N N . ALA A 1 87 ? 6.940 -5.887 -9.706 1.00 81.00 87 ALA A N 1
ATOM 698 C CA . ALA A 1 87 ? 7.522 -7.070 -10.328 1.00 81.00 87 ALA A CA 1
ATOM 699 C C . ALA A 1 87 ? 7.793 -6.798 -11.815 1.00 81.00 87 ALA A C 1
ATOM 701 O O . ALA A 1 87 ? 7.012 -6.111 -12.472 1.00 81.00 87 ALA A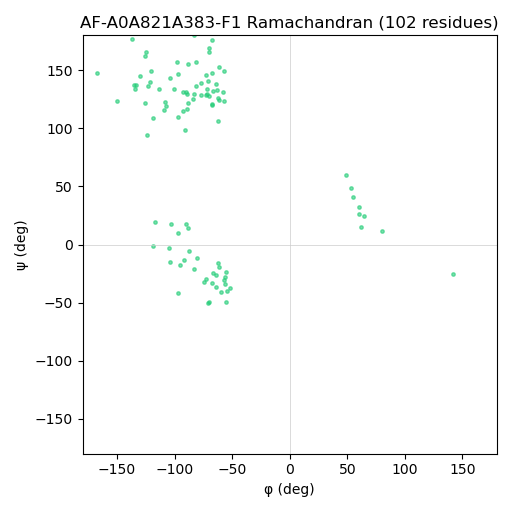 O 1
ATOM 702 N N . HIS A 1 88 ? 8.866 -7.376 -12.368 1.00 79.38 88 HIS A N 1
ATOM 703 C CA . HIS A 1 88 ? 9.123 -7.263 -13.803 1.00 79.38 88 HIS A CA 1
ATOM 704 C C . HIS A 1 88 ? 7.972 -7.903 -14.582 1.00 79.38 88 HIS A C 1
ATOM 706 O O . HIS A 1 88 ? 7.633 -9.070 -14.358 1.00 79.38 88 HIS A O 1
ATOM 712 N N . ARG A 1 89 ? 7.364 -7.131 -15.483 1.00 77.31 89 ARG A N 1
ATOM 713 C CA . ARG A 1 89 ? 6.246 -7.595 -16.297 1.00 77.31 89 ARG A CA 1
ATOM 714 C C . ARG A 1 89 ? 6.748 -8.611 -17.319 1.00 77.31 89 ARG A C 1
ATOM 716 O O . ARG A 1 89 ? 7.685 -8.331 -18.055 1.00 77.31 89 ARG A O 1
ATOM 723 N N . GLU A 1 90 ? 6.104 -9.778 -17.354 1.00 80.88 90 GLU A N 1
ATOM 724 C CA . GLU A 1 90 ? 6.373 -10.843 -18.335 1.00 80.88 90 GLU A CA 1
ATOM 725 C C . GLU A 1 90 ? 7.874 -11.169 -18.481 1.00 80.88 90 GLU A C 1
ATOM 727 O O . GLU A 1 90 ? 8.454 -11.049 -19.565 1.00 80.88 90 GLU A O 1
ATOM 732 N N . PRO A 1 91 ? 8.544 -11.584 -17.390 1.00 83.25 91 PRO A N 1
ATOM 733 C CA . PRO A 1 91 ? 9.971 -11.836 -17.445 1.00 83.25 91 PRO A CA 1
ATOM 734 C C . PRO A 1 91 ? 10.256 -12.979 -18.424 1.00 83.25 91 PRO A C 1
ATOM 736 O O . PRO A 1 91 ? 9.619 -14.034 -18.370 1.00 83.25 91 PRO A O 1
ATOM 739 N N . LYS A 1 92 ? 11.243 -12.794 -19.309 1.00 84.81 92 LYS A N 1
ATOM 740 C CA . LYS A 1 92 ? 11.661 -13.850 -20.240 1.00 84.81 92 LYS A CA 1
ATOM 741 C C . LYS A 1 92 ? 12.072 -15.093 -19.451 1.00 84.81 92 LYS A C 1
ATOM 743 O O . LYS A 1 92 ? 12.965 -15.043 -18.603 1.00 84.81 92 LYS A O 1
ATOM 748 N N . LEU A 1 93 ? 11.425 -16.213 -19.749 1.00 85.38 93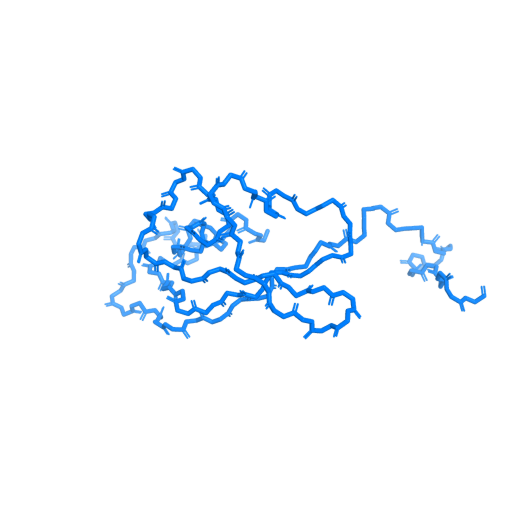 LEU A N 1
ATOM 749 C CA . LEU A 1 93 ? 11.723 -17.500 -19.135 1.00 85.38 93 LEU A CA 1
ATOM 750 C C . LEU A 1 93 ? 12.648 -18.315 -20.044 1.00 85.38 93 LEU A C 1
ATOM 752 O O . LEU A 1 93 ? 12.564 -18.252 -21.269 1.00 85.38 93 LEU A O 1
ATOM 756 N N . LYS A 1 94 ? 13.523 -19.113 -19.437 1.00 86.38 94 LYS A N 1
ATOM 757 C CA . LYS A 1 94 ? 14.265 -20.185 -20.105 1.00 86.38 94 LYS A CA 1
ATOM 758 C C . LYS A 1 94 ? 13.308 -21.327 -20.475 1.00 86.38 94 LYS A C 1
ATOM 760 O O . LYS A 1 94 ? 12.223 -21.449 -19.908 1.00 86.38 94 LYS A O 1
ATOM 765 N N . ASN A 1 95 ? 13.748 -22.238 -21.347 1.00 82.81 95 ASN A N 1
ATOM 766 C CA . ASN A 1 95 ? 12.968 -23.413 -21.780 1.00 82.81 95 ASN A CA 1
ATOM 767 C C . ASN A 1 95 ? 12.475 -24.301 -20.617 1.00 82.81 95 ASN A C 1
ATOM 769 O O . ASN A 1 95 ? 11.474 -24.995 -20.744 1.00 82.81 95 ASN A O 1
ATOM 773 N N . ASN A 1 96 ? 13.148 -24.254 -19.465 1.00 85.62 96 ASN A N 1
ATOM 774 C CA . ASN A 1 96 ? 12.757 -24.952 -18.237 1.00 85.62 96 ASN A CA 1
ATOM 775 C C . ASN A 1 96 ? 11.797 -24.136 -17.336 1.00 85.62 96 ASN A C 1
ATOM 777 O O . ASN A 1 96 ? 11.646 -24.469 -16.164 1.00 85.62 96 ASN A O 1
ATOM 781 N N . LYS A 1 97 ? 11.193 -23.053 -17.847 1.00 77.56 97 LYS A N 1
ATOM 782 C CA . LYS A 1 97 ? 10.311 -22.112 -17.126 1.00 77.56 97 LYS A CA 1
ATOM 783 C C . LYS A 1 97 ? 10.959 -21.359 -15.953 1.00 77.56 97 LYS A C 1
ATOM 785 O O . LYS A 1 97 ? 10.251 -20.761 -15.149 1.00 77.56 97 LYS A O 1
ATOM 790 N N . THR A 1 98 ? 12.288 -21.348 -15.850 1.00 82.06 98 THR A N 1
ATOM 791 C CA . THR A 1 98 ? 13.007 -20.507 -14.873 1.00 82.06 98 THR A CA 1
ATOM 792 C C . THR A 1 98 ? 13.309 -19.130 -15.456 1.00 82.06 98 THR A C 1
ATOM 794 O O . THR A 1 98 ? 13.389 -18.985 -16.674 1.00 82.06 98 THR A O 1
ATOM 797 N N . LEU A 1 99 ? 13.486 -18.112 -14.611 1.00 77.12 99 LEU A N 1
ATOM 798 C CA . LEU A 1 99 ? 13.848 -16.764 -15.059 1.00 77.12 99 LEU A CA 1
ATOM 799 C C . LEU A 1 99 ? 15.166 -16.793 -15.856 1.00 77.12 99 LEU A C 1
ATOM 801 O O . LEU A 1 99 ? 16.162 -17.387 -15.429 1.00 77.12 99 LEU A O 1
ATOM 805 N N . ALA A 1 100 ? 15.179 -16.162 -17.032 1.00 72.38 100 ALA A N 1
ATOM 806 C CA . ALA A 1 100 ? 16.420 -15.910 -17.751 1.00 72.38 100 ALA A CA 1
ATOM 807 C C . ALA A 1 100 ? 17.261 -14.906 -16.948 1.00 72.38 100 ALA A C 1
ATOM 809 O O . ALA A 1 100 ? 16.748 -13.886 -16.491 1.00 72.38 100 ALA A O 1
ATOM 810 N N . ASN A 1 101 ? 18.549 -15.202 -16.746 1.00 66.38 101 ASN A N 1
ATOM 811 C CA . ASN A 1 101 ? 19.436 -14.276 -16.045 1.00 66.38 101 ASN A CA 1
ATOM 812 C C . ASN A 1 101 ? 19.609 -13.034 -16.922 1.00 66.38 101 ASN A C 1
ATOM 814 O O . ASN A 1 101 ? 20.074 -13.155 -18.051 1.00 66.38 101 ASN A O 1
ATOM 818 N N . LYS A 1 102 ? 19.223 -11.861 -16.414 1.00 57.91 102 LYS A N 1
ATOM 819 C CA . LYS A 1 102 ? 19.370 -10.583 -17.131 1.00 57.91 102 LYS A CA 1
ATOM 820 C C . LYS A 1 102 ? 20.799 -10.014 -17.030 1.00 57.91 102 LYS A C 1
ATOM 822 O O . LYS A 1 102 ? 21.123 -9.088 -17.757 1.00 57.91 102 LYS A O 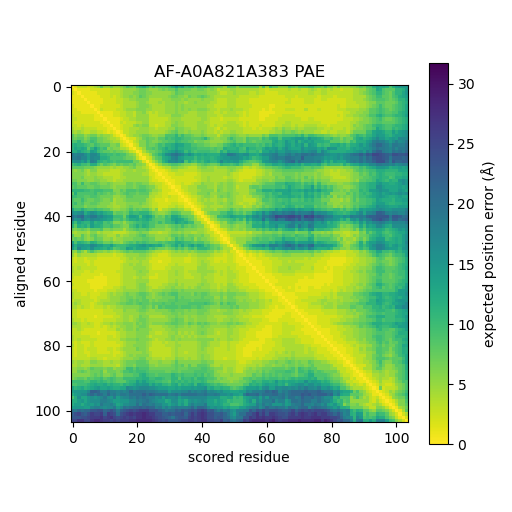1
ATOM 827 N N . PHE A 1 103 ? 21.631 -10.582 -16.149 1.00 54.59 103 PHE A N 1
ATOM 828 C CA . PHE A 1 103 ? 22.985 -10.115 -15.807 1.00 54.59 103 PHE A CA 1
ATOM 829 C C . PHE A 1 103 ? 24.106 -11.113 -16.162 1.00 54.59 103 PHE A C 1
ATOM 831 O O . PHE A 1 103 ? 25.176 -11.053 -15.561 1.00 54.59 103 PHE A O 1
ATOM 838 N N . ALA A 1 104 ? 23.848 -12.069 -17.060 1.00 45.81 104 ALA A N 1
ATOM 839 C CA . ALA A 1 104 ? 24.867 -12.994 -17.566 1.00 45.81 104 ALA A CA 1
ATOM 840 C C . ALA A 1 104 ? 25.336 -12.570 -18.959 1.00 45.81 104 ALA A C 1
ATOM 842 O O . ALA A 1 104 ? 24.467 -12.110 -19.734 1.00 45.81 104 ALA A O 1
#

Radius of gyration: 17.13 Å; Cα contacts (8 Å, |Δi|>4): 123; chains: 1; bounding box: 41×43×39 Å

InterPro domains:
  IPR043472 Macro domain-like [G3DSA:3.40.220.10] (1-103)

Solvent-accessible surface area (backbone atoms only — not comparable to full-atom values): 6744 Å² total; per-residue (Å²): 111,67,67,61,48,45,74,19,28,59,51,52,50,81,50,37,69,91,79,28,63,88,86,75,64,93,55,73,44,68,50,100,81,72,46,78,42,77,64,60,99,83,75,61,71,54,83,62,91,74,90,52,72,51,78,47,70,66,30,39,40,41,32,43,53,75,94,60,71,48,40,75,43,95,74,53,46,68,64,40,70,49,77,49,60,61,73,76,78,84,66,62,57,40,99,85,72,42,78,51,73,89,88,116

Organism: NCBI:txid392030

pLDDT: mean 83.51, std 11.11, range [45.81, 97.06]

Secondary structure (DSSP, 8-state):
-HHHHHHHBSTHHHH-TTTS-TTS---EEE-TT--EEEPPTT----S--SS-EEEEEEEEEEE--GGGTTPEEEEEEEEEEEEEEPPPSSPPBPTTSSBPPTT-

Nearest PDB structures (foldseek):
  2b0u-assembly1_C  TM=3.034E-01  e=8.563E+00  Homo sapiens

Sequence (104 aa):
QEENLLRRSNYYQSLDIEISDNDASERLHCDDKCKLEQISKGDSFYPMDEFGAIYTTGITVFRQTEVNGYAFMRNPLYNVSTLAMAAHREPKLKNNKTLANKFA

Foldseek 3Di:
DVVQVVLFKVVVLQQDLVPHDPPPDFDWDQDPVRDTDGDDRPDGCPPPPAFDKDKDWFMKGQFDGVVVVRHGDPDIDTTDIDIDHDDPPPADADPVRHGDDPPD